Protein AF-A0A2V8TVA9-F1 (afdb_monomer)

Secondary structure (DSSP, 8-state):
-EETTPEEEEE--S-SS-EEEEEEETTEEEEEEEEEE-TT-EEEEE--SPTTEEEEEE-GGGGGGT-EEEEEEE---EEEEEEETTEEEEEEESTTS-EEEEEESSTT--STT-EEEPPTTSTT--EEEE-----TT---EEEEEE--

Foldseek 3Di:
DEEQFDKDKDFAPQDQDKWWWAWDPPLDGPPPDIGIHHRGRMDMDHHHDDAPDKIKTATNVCVVVPRIDIDGYWHDWDWDWDDDPQKIKIFTDIDDLFKKKWKAQDQVCDDDRIDIDAADVGRNHGIDIGNDHADVPTDIDMDIDHPD

Structure (mmCIF, N/CA/C/O backbone):
data_AF-A0A2V8TVA9-F1
#
_entry.id   AF-A0A2V8TVA9-F1
#
loop_
_atom_site.group_PDB
_atom_site.id
_atom_site.type_symbol
_atom_site.label_atom_id
_atom_site.label_alt_id
_atom_site.label_comp_id
_atom_site.label_asym_id
_atom_site.label_entity_id
_atom_site.label_seq_id
_atom_site.pdbx_PDB_ins_code
_atom_site.Cartn_x
_atom_site.Cartn_y
_atom_site.Cartn_z
_atom_site.occupancy
_atom_site.B_iso_or_equiv
_atom_site.auth_seq_id
_atom_site.auth_comp_id
_atom_site.auth_asym_id
_atom_site.auth_atom_id
_atom_site.pdbx_PDB_model_num
ATOM 1 N N . VAL A 1 1 ? 6.885 -0.104 0.741 1.00 90.19 1 VAL A N 1
ATOM 2 C CA . VAL A 1 1 ? 6.691 -1.375 1.475 1.00 90.19 1 VAL A CA 1
ATOM 3 C C . VAL A 1 1 ? 5.277 -1.873 1.222 1.00 90.19 1 VAL A C 1
ATOM 5 O O . VAL A 1 1 ? 4.390 -1.056 0.999 1.00 90.19 1 VAL A O 1
ATOM 8 N N . VAL A 1 2 ? 5.062 -3.186 1.201 1.00 92.12 2 VAL A N 1
ATOM 9 C CA . VAL A 1 2 ? 3.743 -3.808 0.992 1.00 92.12 2 VAL A CA 1
ATOM 10 C C . VAL A 1 2 ? 3.567 -5.028 1.881 1.00 92.12 2 VAL A C 1
ATOM 12 O O . VAL A 1 2 ? 4.552 -5.693 2.188 1.00 92.12 2 VAL A O 1
ATOM 15 N N . GLU A 1 3 ? 2.338 -5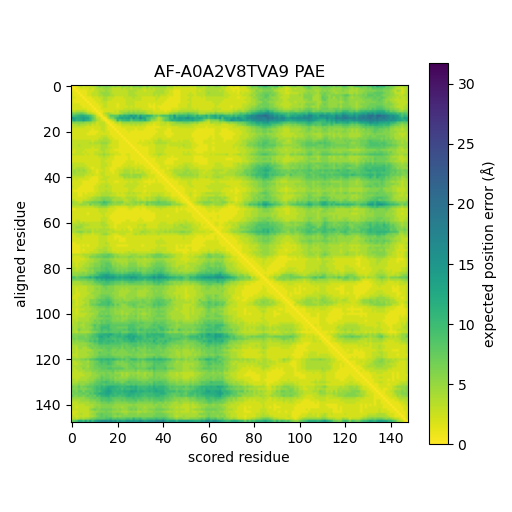.329 2.286 1.00 92.06 3 GLU A N 1
ATOM 16 C CA . GLU A 1 3 ? 2.024 -6.576 2.986 1.00 92.06 3 GLU A CA 1
ATOM 17 C C . GLU A 1 3 ? 1.966 -7.738 1.990 1.00 92.06 3 GLU A C 1
ATOM 19 O O . GLU A 1 3 ? 1.699 -7.567 0.794 1.00 92.06 3 GLU A O 1
ATOM 24 N N . GLN A 1 4 ? 2.228 -8.950 2.470 1.00 91.31 4 GLN A N 1
ATOM 25 C CA . GLN A 1 4 ? 1.979 -10.146 1.679 1.00 91.31 4 GLN A CA 1
ATOM 26 C C . GLN A 1 4 ? 0.482 -10.218 1.329 1.00 91.31 4 GLN A C 1
ATOM 28 O O . GLN A 1 4 ? -0.383 -10.169 2.191 1.00 91.31 4 GLN A O 1
ATOM 33 N N . GLY A 1 5 ? 0.166 -10.341 0.043 1.00 90.06 5 GLY A N 1
ATOM 34 C CA . GLY A 1 5 ? -1.204 -10.297 -0.469 1.00 90.06 5 GLY A CA 1
ATOM 35 C C . GLY A 1 5 ? -1.639 -8.931 -1.010 1.00 90.06 5 GLY A C 1
ATOM 36 O O . GLY A 1 5 ? -2.730 -8.836 -1.576 1.00 90.06 5 GLY A O 1
ATOM 37 N N . ASP A 1 6 ? -0.798 -7.898 -0.921 1.00 91.31 6 ASP A N 1
ATOM 38 C CA . ASP A 1 6 ? -1.099 -6.591 -1.502 1.00 91.31 6 ASP A CA 1
ATOM 39 C C . ASP A 1 6 ? -0.893 -6.550 -3.019 1.00 91.31 6 ASP A C 1
ATOM 41 O O . ASP A 1 6 ? 0.017 -7.162 -3.594 1.00 91.31 6 ASP A O 1
ATOM 45 N N . TRP A 1 7 ? -1.720 -5.737 -3.679 1.00 93.69 7 TRP A N 1
ATOM 46 C CA . TRP A 1 7 ? -1.505 -5.328 -5.062 1.00 93.69 7 TRP A CA 1
ATOM 47 C C . TRP A 1 7 ? -0.712 -4.027 -5.123 1.00 93.69 7 TRP A C 1
ATOM 49 O O . TRP A 1 7 ? -1.128 -3.006 -4.578 1.00 93.69 7 TRP A O 1
ATOM 59 N N . VAL A 1 8 ? 0.365 -4.025 -5.906 1.00 94.56 8 VAL A N 1
ATOM 60 C CA . VAL A 1 8 ? 1.030 -2.790 -6.333 1.00 94.56 8 VAL A CA 1
ATOM 61 C C . VAL A 1 8 ? 0.615 -2.471 -7.752 1.00 94.56 8 VAL A C 1
ATOM 63 O O . VAL A 1 8 ? 0.656 -3.329 -8.636 1.00 94.56 8 VAL A O 1
ATOM 66 N N . LEU A 1 9 ? 0.249 -1.212 -7.969 1.00 95.50 9 LEU A N 1
ATOM 67 C CA . LEU A 1 9 ? -0.065 -0.663 -9.276 1.00 95.50 9 LEU A CA 1
ATOM 68 C C . LEU A 1 9 ? 0.973 0.397 -9.638 1.00 95.50 9 LEU A C 1
ATOM 70 O O . LEU A 1 9 ? 0.949 1.508 -9.108 1.00 95.50 9 LEU A 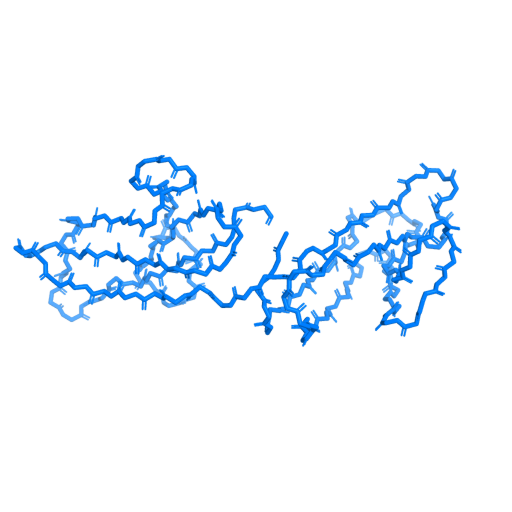O 1
ATOM 74 N N . TRP A 1 10 ? 1.850 0.079 -10.583 1.00 95.50 10 TRP A N 1
ATOM 75 C CA . TRP A 1 10 ? 2.701 1.084 -11.208 1.00 95.50 10 TRP A CA 1
ATOM 76 C C . TRP A 1 10 ? 1.904 1.802 -12.284 1.00 95.50 10 TRP A C 1
ATOM 78 O O . TRP A 1 10 ? 1.234 1.173 -13.105 1.00 95.50 10 TRP A O 1
ATOM 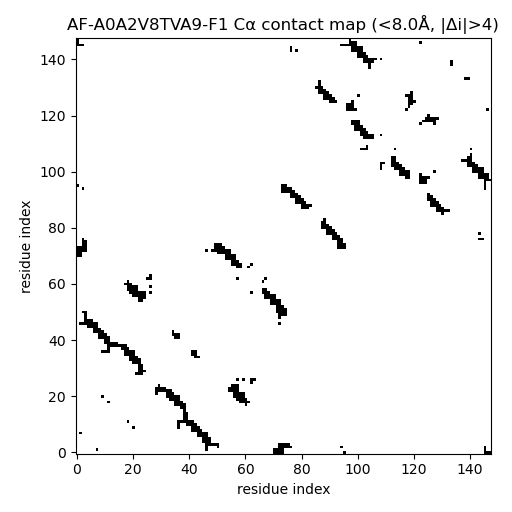88 N N . LYS A 1 11 ? 1.995 3.131 -12.289 1.00 94.50 11 LYS A N 1
ATOM 89 C CA . LYS A 1 11 ? 1.358 3.983 -13.289 1.00 94.50 11 LYS A CA 1
ATOM 90 C C . LYS A 1 11 ? 2.412 4.777 -14.023 1.00 94.50 11 LYS A C 1
ATOM 92 O O . LYS A 1 11 ? 3.276 5.404 -13.414 1.00 94.50 11 LYS A O 1
ATOM 97 N N . HIS A 1 12 ? 2.290 4.791 -15.336 1.00 92.06 12 HIS A N 1
ATOM 98 C CA . HIS A 1 12 ? 3.090 5.657 -16.165 1.00 92.06 12 HIS A CA 1
ATOM 99 C C . HIS A 1 12 ? 2.602 7.103 -16.023 1.00 92.06 12 HIS A C 1
ATOM 101 O O . HIS A 1 12 ? 1.468 7.409 -16.388 1.00 92.06 12 HIS A O 1
ATOM 107 N N . ALA A 1 13 ? 3.453 8.020 -15.560 1.00 87.38 13 ALA A N 1
ATOM 108 C CA . ALA A 1 13 ? 3.094 9.426 -15.316 1.00 87.38 13 ALA A CA 1
ATOM 109 C C . ALA A 1 13 ? 2.863 10.270 -16.598 1.00 87.38 13 ALA A C 1
ATOM 111 O O . ALA A 1 13 ? 2.886 11.495 -16.553 1.00 87.38 13 ALA A O 1
ATOM 112 N N . GLY A 1 14 ? 2.631 9.625 -17.746 1.00 75.62 14 GLY A N 1
ATOM 113 C CA . GLY A 1 14 ? 2.245 10.288 -18.998 1.00 75.62 14 GLY A CA 1
ATOM 114 C C . GLY A 1 14 ? 3.373 10.871 -19.861 1.00 75.62 14 GLY A C 1
ATOM 115 O O . GLY A 1 14 ? 3.080 11.648 -20.764 1.00 75.62 14 GLY A O 1
ATOM 116 N N . THR A 1 15 ? 4.644 10.513 -19.642 1.00 80.69 15 THR A N 1
ATOM 117 C CA . THR A 1 15 ? 5.713 10.844 -20.610 1.00 80.69 15 THR A CA 1
ATOM 118 C C . THR A 1 15 ? 5.531 10.056 -21.922 1.00 80.69 15 THR A C 1
ATOM 120 O O . THR A 1 15 ? 4.715 9.140 -22.005 1.00 80.69 15 THR A O 1
ATOM 123 N N . THR A 1 16 ? 6.259 10.414 -22.981 1.00 84.12 16 THR A N 1
ATOM 124 C CA . THR A 1 16 ? 6.142 9.756 -24.299 1.00 84.12 16 THR A CA 1
ATOM 125 C C . THR A 1 16 ? 6.978 8.483 -24.436 1.00 84.12 16 THR A C 1
ATOM 127 O O . THR A 1 16 ? 6.816 7.753 -25.413 1.00 84.12 16 THR A O 1
ATOM 130 N N . ARG A 1 17 ? 7.890 8.215 -23.497 1.00 88.69 17 ARG A N 1
ATOM 131 C CA . ARG A 1 17 ? 8.825 7.088 -23.560 1.00 88.69 17 ARG A CA 1
ATOM 132 C C . ARG A 1 17 ? 8.258 5.889 -22.809 1.00 88.69 17 ARG A C 1
ATOM 134 O O . ARG A 1 17 ? 7.656 6.066 -21.768 1.00 88.69 17 ARG A O 1
ATOM 141 N N . LEU A 1 18 ? 8.485 4.684 -23.321 1.00 91.69 18 LEU A N 1
ATOM 142 C CA . LEU A 1 18 ? 8.193 3.440 -22.609 1.00 91.69 18 LEU A CA 1
ATOM 143 C C . LEU A 1 18 ? 9.076 3.311 -21.358 1.00 91.69 18 LEU A C 1
ATOM 145 O O . LEU A 1 18 ? 10.288 3.509 -21.445 1.00 91.69 18 LEU A O 1
ATOM 149 N N . HIS A 1 19 ? 8.487 2.865 -20.252 1.00 95.50 19 HIS A N 1
ATOM 150 C CA . HIS A 1 19 ? 9.215 2.369 -19.084 1.00 95.50 19 HIS A CA 1
ATOM 151 C C . HIS A 1 19 ? 8.805 0.927 -18.766 1.00 95.50 19 HIS A C 1
ATOM 153 O O . HIS A 1 19 ? 7.801 0.420 -19.275 1.00 95.50 19 HIS A O 1
ATOM 159 N N . THR A 1 20 ? 9.566 0.261 -17.901 1.00 96.81 20 THR A N 1
ATOM 160 C CA . THR A 1 20 ? 9.159 -1.023 -17.322 1.00 96.81 20 THR A CA 1
ATOM 161 C C . THR A 1 20 ? 9.281 -1.004 -15.804 1.00 96.81 20 THR A C 1
ATOM 163 O O . THR A 1 20 ? 9.936 -0.145 -15.215 1.00 96.81 20 THR A O 1
ATOM 166 N N . THR A 1 21 ? 8.628 -1.969 -15.169 1.00 97.38 21 THR A N 1
ATOM 167 C CA . THR A 1 21 ? 8.988 -2.457 -13.840 1.00 97.38 21 THR A CA 1
ATOM 168 C C . THR A 1 21 ? 9.453 -3.897 -14.017 1.00 97.38 21 THR A C 1
ATOM 170 O O . THR A 1 21 ? 8.647 -4.798 -14.251 1.00 97.38 21 THR A O 1
ATOM 173 N N . THR A 1 22 ? 10.766 -4.099 -14.022 1.00 98.44 22 THR A N 1
ATOM 174 C CA . THR A 1 22 ? 11.406 -5.403 -14.213 1.00 98.44 22 THR A CA 1
ATOM 175 C C . THR A 1 22 ? 12.159 -5.761 -12.945 1.00 98.44 22 THR A C 1
ATOM 177 O O . THR A 1 22 ? 13.005 -4.991 -12.495 1.00 98.44 22 THR A O 1
ATOM 180 N N . SER A 1 23 ? 11.857 -6.916 -12.363 1.00 98.25 23 SER A N 1
ATOM 181 C CA . SER A 1 23 ? 12.536 -7.380 -11.158 1.00 98.25 23 SER A CA 1
ATOM 182 C C . SER A 1 23 ? 13.975 -7.773 -11.428 1.00 98.25 23 SER A C 1
ATOM 184 O O . SER A 1 23 ? 14.289 -8.383 -12.452 1.00 98.25 23 SER A O 1
ATOM 186 N N . GLY A 1 24 ? 14.850 -7.441 -10.490 1.00 97.88 24 GLY A N 1
ATOM 187 C CA . GLY A 1 24 ? 16.266 -7.739 -10.564 1.00 97.88 24 GLY A CA 1
ATOM 188 C C . GLY A 1 24 ? 17.129 -6.548 -10.176 1.00 97.88 24 GLY A C 1
ATOM 189 O O . GLY A 1 24 ? 16.654 -5.493 -9.759 1.00 97.88 24 GLY A O 1
ATOM 190 N N . VAL A 1 25 ? 18.437 -6.731 -10.305 1.00 97.25 25 VAL A N 1
ATOM 191 C CA . VAL A 1 25 ? 19.450 -5.797 -9.808 1.00 97.25 25 VAL A CA 1
ATOM 192 C C . VAL A 1 25 ? 20.513 -5.571 -10.874 1.00 97.25 25 VAL A C 1
ATOM 194 O O . VAL A 1 25 ? 20.777 -6.453 -11.690 1.00 97.25 25 VAL A O 1
ATOM 197 N N . ASN A 1 26 ? 21.130 -4.386 -10.882 1.00 95.88 26 ASN A N 1
ATOM 198 C CA . ASN A 1 26 ? 22.207 -4.034 -11.816 1.00 95.88 26 ASN A CA 1
ATOM 199 C C . ASN A 1 26 ? 21.842 -4.296 -13.289 1.00 95.88 26 ASN A C 1
ATOM 201 O O . ASN A 1 26 ? 22.649 -4.818 -14.055 1.00 95.88 26 ASN A O 1
ATOM 205 N N . CYS A 1 27 ? 20.608 -3.960 -13.676 1.00 96.69 27 CYS A N 1
ATOM 206 C CA . CYS A 1 27 ? 20.080 -4.146 -15.033 1.00 96.69 27 CYS A CA 1
ATOM 207 C C . CYS A 1 27 ? 20.016 -5.607 -15.504 1.00 96.69 27 CYS A C 1
ATOM 209 O O . CYS A 1 27 ? 19.887 -5.865 -16.700 1.00 96.69 27 CYS A O 1
ATOM 211 N N . SER A 1 28 ? 20.089 -6.561 -14.575 1.00 97.94 28 SER A N 1
ATOM 212 C CA . SER A 1 28 ? 19.902 -7.982 -14.837 1.00 97.94 28 SER A CA 1
ATOM 213 C C . SER A 1 28 ? 18.579 -8.429 -14.241 1.00 97.94 28 SER A C 1
ATOM 215 O O . SER A 1 28 ? 18.397 -8.371 -13.024 1.00 97.94 28 SER A O 1
ATOM 217 N N . ALA A 1 29 ? 17.669 -8.895 -15.096 1.00 98.12 29 ALA A N 1
ATOM 218 C CA . ALA A 1 29 ? 16.391 -9.428 -14.652 1.00 98.12 29 ALA A CA 1
ATOM 219 C C . ALA A 1 29 ? 16.582 -10.733 -13.859 1.00 98.12 29 ALA A C 1
ATOM 221 O O . ALA A 1 29 ? 17.405 -11.570 -14.235 1.00 98.12 29 ALA A O 1
ATOM 222 N N . ASP A 1 30 ? 15.811 -10.917 -12.787 1.00 97.19 30 ASP A N 1
ATOM 223 C CA . ASP A 1 30 ? 15.810 -12.148 -11.975 1.00 97.19 30 ASP A CA 1
ATOM 224 C C . ASP A 1 30 ? 14.610 -13.074 -12.268 1.00 97.19 30 ASP A C 1
ATOM 226 O O . ASP A 1 30 ? 14.557 -14.205 -11.785 1.00 97.19 30 ASP A O 1
ATOM 230 N N . GLY A 1 31 ? 13.663 -12.607 -13.089 1.00 96.75 31 GLY A N 1
ATOM 231 C CA . GLY A 1 31 ? 12.517 -13.376 -13.573 1.00 96.75 31 GLY A CA 1
ATOM 232 C C . GLY A 1 31 ? 11.275 -13.376 -12.675 1.00 96.75 31 GLY A C 1
ATOM 233 O O . GLY A 1 31 ? 10.304 -14.040 -13.031 1.00 96.75 31 GLY A O 1
ATOM 234 N N . LEU A 1 32 ? 11.251 -12.644 -11.553 1.00 96.50 32 LEU A N 1
ATOM 235 C CA . LEU A 1 32 ? 10.067 -12.580 -10.679 1.00 96.50 32 LEU A CA 1
ATOM 236 C C . LEU A 1 32 ? 8.886 -11.823 -11.301 1.00 96.50 32 LEU A C 1
ATOM 238 O O . LEU A 1 32 ? 7.730 -12.216 -11.110 1.00 96.50 32 LEU A O 1
ATOM 242 N N . TRP A 1 33 ? 9.153 -10.732 -12.022 1.00 97.81 33 TRP A N 1
ATOM 243 C CA . TRP A 1 33 ? 8.173 -10.056 -12.864 1.00 97.81 33 TRP A CA 1
ATOM 244 C C . TRP A 1 33 ? 8.813 -9.169 -13.930 1.00 97.81 33 TRP A C 1
ATOM 246 O O . TRP A 1 33 ? 9.952 -8.714 -13.829 1.00 97.81 33 TRP A O 1
ATOM 256 N N . ARG A 1 34 ? 8.004 -8.868 -14.945 1.00 97.75 34 ARG A N 1
ATOM 257 C CA . ARG A 1 34 ? 8.257 -7.815 -15.919 1.00 97.75 34 ARG A CA 1
ATOM 258 C C . ARG A 1 34 ? 6.929 -7.196 -16.329 1.00 97.75 34 ARG A C 1
ATOM 260 O O . ARG A 1 34 ? 6.079 -7.880 -16.893 1.00 97.75 34 ARG A O 1
ATOM 267 N N . GLY A 1 35 ? 6.759 -5.914 -16.039 1.00 97.06 35 GLY A N 1
ATOM 268 C CA . GLY A 1 35 ? 5.590 -5.131 -16.420 1.00 97.06 35 GLY A CA 1
ATOM 269 C C . GLY A 1 35 ? 5.971 -4.025 -17.389 1.00 97.06 35 GLY A C 1
ATOM 270 O O . GLY A 1 35 ? 6.787 -3.169 -17.050 1.00 97.06 35 GLY A O 1
ATOM 271 N N . GLU A 1 36 ? 5.377 -4.019 -18.580 1.00 95.75 36 GLU A N 1
ATOM 272 C CA . GLU A 1 36 ? 5.524 -2.901 -19.513 1.00 95.75 36 GLU A CA 1
ATOM 273 C C . GLU A 1 36 ? 4.577 -1.761 -19.146 1.00 95.75 36 GLU A C 1
ATOM 275 O O . GLU A 1 36 ? 3.389 -1.966 -18.896 1.00 95.75 36 GLU A O 1
ATOM 280 N N . LEU A 1 37 ? 5.107 -0.542 -19.144 1.00 95.00 37 LEU A N 1
ATOM 281 C CA . LEU A 1 37 ? 4.373 0.679 -18.848 1.00 95.00 37 LEU A CA 1
ATOM 282 C C . LEU A 1 37 ? 4.431 1.584 -20.076 1.00 95.00 37 LEU A C 1
ATOM 284 O O . LEU A 1 37 ? 5.298 2.449 -20.192 1.00 95.00 37 LEU A O 1
ATOM 288 N N . GLN A 1 38 ? 3.508 1.361 -21.013 1.00 93.06 38 GLN A N 1
ATOM 289 C CA . GLN A 1 38 ? 3.294 2.270 -22.142 1.00 93.06 38 GLN A CA 1
ATOM 290 C C . GLN A 1 38 ? 2.903 3.673 -21.636 1.00 93.06 38 GLN A C 1
ATOM 292 O O . GLN A 1 38 ? 2.376 3.783 -20.524 1.00 93.06 38 GLN A O 1
ATOM 297 N N . PRO A 1 39 ? 3.084 4.742 -22.434 1.00 92.62 39 PRO A N 1
ATOM 298 C CA . PRO A 1 39 ? 2.586 6.076 -22.107 1.00 92.62 39 PRO A CA 1
ATOM 299 C C . PRO A 1 39 ? 1.126 6.081 -21.628 1.00 92.62 39 PRO A C 1
ATOM 301 O O . PRO A 1 39 ? 0.213 5.724 -22.367 1.00 92.62 39 PRO A O 1
ATOM 304 N N . GLY A 1 40 ? 0.911 6.465 -20.364 1.00 89.94 40 GLY A N 1
ATOM 305 C CA . GLY A 1 40 ? -0.411 6.491 -19.713 1.00 89.94 40 GLY A CA 1
ATOM 306 C C . GLY A 1 40 ? -0.946 5.122 -19.265 1.00 89.94 40 GLY A C 1
ATOM 307 O O . GLY A 1 40 ? -2.037 5.040 -18.707 1.00 89.94 40 GLY A O 1
ATOM 308 N N . GLY A 1 41 ? -0.184 4.053 -19.490 1.00 92.38 41 GLY A N 1
ATOM 309 C CA . GLY A 1 41 ? -0.499 2.696 -19.074 1.00 92.38 41 GLY A CA 1
ATOM 310 C C . GLY A 1 41 ? -0.233 2.432 -17.593 1.00 92.38 41 GLY A C 1
ATOM 311 O O . GLY A 1 41 ? 0.326 3.251 -16.856 1.00 92.38 41 GLY A O 1
ATOM 312 N N . GLN A 1 42 ? -0.635 1.241 -17.165 1.00 95.62 42 GLN A N 1
ATOM 313 C CA . GLN A 1 42 ? -0.459 0.765 -15.801 1.00 95.62 42 GLN A CA 1
ATOM 314 C C . GLN A 1 42 ? -0.170 -0.734 -15.786 1.00 95.62 42 GLN A C 1
ATOM 316 O O . GLN A 1 42 ? -0.650 -1.472 -16.647 1.00 95.62 42 GLN A O 1
ATOM 321 N N . PHE A 1 43 ? 0.576 -1.174 -14.781 1.00 96.62 43 PHE A N 1
ATOM 322 C CA . PHE A 1 43 ? 0.862 -2.578 -14.525 1.00 96.62 43 PHE A CA 1
ATOM 323 C C . PHE A 1 43 ? 0.570 -2.879 -13.060 1.00 96.62 43 PHE A C 1
ATOM 325 O O . PHE A 1 43 ? 1.069 -2.185 -12.175 1.00 96.62 43 PHE A O 1
ATOM 332 N N . GLY A 1 44 ? -0.261 -3.890 -12.821 1.00 96.81 44 GLY A N 1
ATOM 333 C CA . GLY A 1 44 ? -0.603 -4.364 -11.487 1.00 96.81 44 GLY A CA 1
ATOM 334 C C . GLY A 1 44 ? 0.026 -5.724 -11.223 1.00 96.81 44 GLY A C 1
ATOM 335 O O . GLY A 1 44 ? -0.018 -6.593 -12.094 1.00 96.81 44 GLY A O 1
ATOM 336 N N . ARG A 1 45 ? 0.552 -5.931 -10.016 1.00 96.12 45 ARG A N 1
ATOM 337 C CA . ARG A 1 45 ? 1.002 -7.246 -9.547 1.00 96.12 45 ARG A CA 1
ATOM 338 C C . ARG A 1 45 ? 0.619 -7.463 -8.088 1.00 96.12 45 ARG A C 1
ATOM 340 O O . ARG A 1 45 ? 0.790 -6.562 -7.273 1.00 96.12 45 ARG A O 1
ATOM 347 N N . LEU A 1 46 ? 0.166 -8.677 -7.789 1.00 95.81 46 LEU A N 1
ATOM 348 C CA . LEU A 1 46 ? 0.014 -9.197 -6.434 1.00 95.81 46 LEU A CA 1
ATOM 349 C C . LEU A 1 46 ? 1.375 -9.660 -5.894 1.00 95.81 46 LEU A C 1
ATOM 351 O O . LEU A 1 46 ? 2.053 -10.451 -6.553 1.00 95.81 46 LEU A O 1
ATOM 355 N N . PHE A 1 47 ? 1.750 -9.211 -4.701 1.00 94.69 47 PHE A N 1
ATOM 356 C CA . PHE A 1 47 ? 2.943 -9.685 -4.001 1.00 94.69 47 PHE A CA 1
ATOM 357 C C . PHE A 1 47 ? 2.583 -10.824 -3.057 1.00 94.69 47 PHE A C 1
ATOM 359 O O . PHE A 1 47 ? 1.785 -10.653 -2.147 1.00 94.69 47 PHE A O 1
ATOM 366 N N . VAL A 1 48 ? 3.162 -12.001 -3.282 1.00 93.50 48 VAL A N 1
ATOM 367 C CA . VAL A 1 48 ? 2.936 -13.207 -2.456 1.00 93.50 48 VAL A CA 1
ATOM 368 C C . VAL A 1 48 ? 4.236 -13.766 -1.891 1.00 93.50 48 VAL A C 1
ATOM 370 O O . VAL A 1 48 ? 4.244 -14.804 -1.232 1.00 93.50 48 VAL A O 1
ATOM 373 N N . GLU A 1 49 ? 5.353 -13.100 -2.169 1.00 93.38 49 GLU A N 1
ATOM 374 C CA . GLU A 1 49 ? 6.661 -13.462 -1.657 1.00 93.38 49 GLU A CA 1
ATOM 375 C C . GLU A 1 49 ? 6.682 -13.434 -0.119 1.00 93.38 49 GLU A C 1
ATOM 377 O O . GLU A 1 49 ? 5.954 -12.652 0.492 1.00 93.38 49 GLU A O 1
ATOM 382 N N . PRO A 1 50 ? 7.503 -14.281 0.529 1.00 91.75 50 PRO A N 1
ATOM 383 C CA . PRO A 1 50 ? 7.634 -14.263 1.980 1.00 91.75 50 PRO A CA 1
ATOM 384 C C . PRO A 1 50 ? 8.103 -12.899 2.507 1.00 91.75 50 PRO A C 1
ATOM 386 O O . PRO A 1 50 ? 8.902 -12.230 1.839 1.00 91.75 50 PRO A O 1
ATOM 389 N N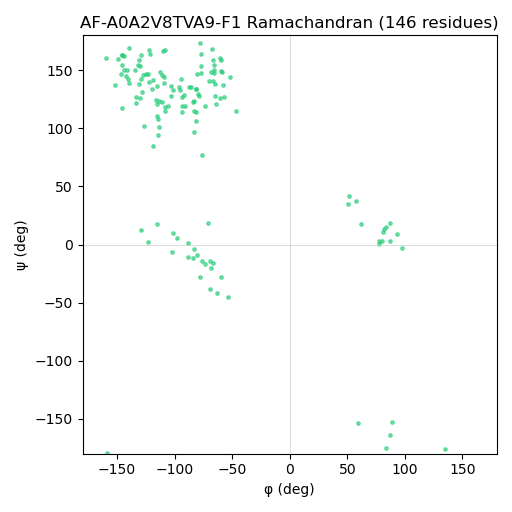 . PRO A 1 51 ? 7.680 -12.520 3.724 1.00 91.69 51 PRO A N 1
ATOM 390 C CA . PRO A 1 51 ? 8.080 -11.262 4.330 1.00 91.69 51 PRO A CA 1
ATOM 391 C C . PRO A 1 51 ? 9.575 -11.223 4.667 1.00 91.69 51 PRO A C 1
ATOM 393 O O . PRO A 1 51 ? 10.225 -12.257 4.833 1.00 91.69 51 PRO A O 1
ATOM 396 N N . GLY A 1 52 ? 10.115 -10.012 4.809 1.00 85.75 52 GLY A N 1
ATOM 397 C CA . GLY A 1 52 ? 11.532 -9.781 5.113 1.00 85.75 52 GLY A CA 1
ATOM 398 C C . GLY A 1 52 ? 12.441 -9.858 3.886 1.00 85.75 52 GLY A C 1
ATOM 399 O O . GLY A 1 52 ? 13.662 -9.941 4.026 1.00 85.75 52 GLY A O 1
ATOM 400 N N . ARG A 1 53 ? 11.855 -9.838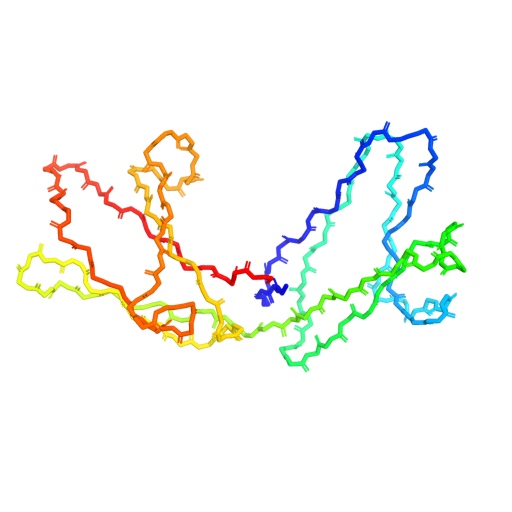 2.684 1.00 83.38 53 ARG A N 1
ATOM 401 C CA . ARG A 1 53 ? 12.583 -9.816 1.420 1.00 83.38 53 ARG A CA 1
ATOM 402 C C . ARG A 1 53 ? 12.411 -8.467 0.728 1.00 83.38 53 ARG A C 1
ATOM 404 O O . ARG A 1 53 ? 11.296 -8.082 0.383 1.00 83.38 53 ARG A O 1
ATOM 411 N N . ALA A 1 54 ? 13.543 -7.828 0.468 1.00 92.94 54 ALA A N 1
ATOM 412 C CA . ALA A 1 54 ? 13.664 -6.712 -0.453 1.00 92.94 54 ALA A CA 1
ATOM 413 C C . ALA A 1 54 ? 13.709 -7.233 -1.898 1.00 92.94 54 ALA A C 1
ATOM 415 O O . ALA A 1 54 ? 14.486 -8.140 -2.226 1.00 92.94 54 ALA A O 1
ATOM 416 N N . LEU A 1 55 ? 12.849 -6.692 -2.757 1.00 96.75 55 LEU A N 1
ATOM 417 C CA . LEU A 1 55 ? 12.733 -7.056 -4.166 1.00 96.75 55 LEU A CA 1
ATOM 418 C C . LEU A 1 55 ? 13.152 -5.862 -5.034 1.00 96.75 55 LEU A C 1
ATOM 420 O O . LEU A 1 55 ? 12.322 -4.986 -5.305 1.00 96.75 55 LEU A O 1
ATOM 424 N N . PRO A 1 56 ? 14.423 -5.797 -5.467 1.00 97.69 56 PRO A N 1
ATOM 425 C CA . PRO A 1 56 ? 14.887 -4.724 -6.328 1.00 97.69 56 PRO A CA 1
ATOM 426 C C . PRO A 1 56 ? 14.239 -4.835 -7.708 1.00 97.69 56 PRO A C 1
ATOM 428 O O . PRO A 1 56 ? 13.944 -5.926 -8.207 1.00 97.69 56 PRO A O 1
ATOM 431 N N . TYR A 1 57 ? 14.025 -3.687 -8.333 1.00 97.94 57 TYR A N 1
ATOM 432 C CA . TYR A 1 57 ? 13.532 -3.594 -9.694 1.00 97.94 57 TYR A CA 1
ATOM 433 C C . TYR A 1 57 ? 14.127 -2.401 -10.420 1.00 97.94 57 TYR A C 1
ATOM 435 O O . TYR A 1 57 ? 14.662 -1.464 -9.825 1.00 97.94 57 TYR A O 1
ATOM 443 N N . PHE A 1 58 ? 14.020 -2.433 -11.737 1.00 98.06 58 PHE A N 1
ATOM 444 C CA . PHE A 1 58 ? 14.497 -1.381 -12.612 1.00 98.06 58 PHE A CA 1
ATOM 445 C C . PHE A 1 58 ? 13.589 -1.223 -13.828 1.00 98.06 58 PHE A C 1
ATOM 447 O O . PHE A 1 58 ? 12.800 -2.106 -14.167 1.00 98.06 58 PHE A O 1
ATOM 454 N N . SER A 1 59 ? 13.723 -0.084 -14.497 1.00 97.12 59 SER A N 1
ATOM 455 C CA . SER A 1 59 ? 13.174 0.133 -15.833 1.00 97.12 59 SER A CA 1
ATOM 456 C C . SER A 1 59 ? 14.226 -0.253 -16.870 1.00 97.12 59 SER A C 1
ATOM 458 O O . SER A 1 59 ? 15.309 0.326 -16.886 1.00 97.12 59 SER A O 1
ATOM 460 N N . GLU A 1 60 ? 13.950 -1.230 -17.735 1.00 96.62 60 GLU A N 1
ATOM 461 C CA . GLU A 1 60 ? 14.910 -1.724 -18.740 1.00 96.62 60 GLU A CA 1
ATOM 462 C C . GLU A 1 60 ? 15.484 -0.609 -19.628 1.00 96.62 60 GLU A C 1
ATOM 464 O O . GLU A 1 60 ? 16.706 -0.565 -19.790 1.00 96.62 60 GLU A O 1
ATOM 469 N N . PRO A 1 61 ? 14.677 0.339 -20.155 1.00 94.81 61 PRO A N 1
ATOM 470 C CA . PRO A 1 61 ? 15.204 1.420 -20.985 1.00 94.81 61 PRO A CA 1
ATOM 471 C C . PRO A 1 61 ? 16.080 2.426 -20.224 1.00 94.81 61 PRO A C 1
ATOM 473 O O . PRO A 1 61 ? 16.836 3.163 -20.857 1.00 94.81 61 PRO A O 1
ATOM 476 N N . ASP A 1 62 ? 15.963 2.489 -18.894 1.00 94.44 62 ASP A N 1
ATOM 477 C CA . ASP A 1 62 ? 16.494 3.577 -18.059 1.00 94.44 62 ASP A CA 1
ATOM 478 C C . ASP A 1 62 ? 17.331 3.090 -16.871 1.00 94.44 62 ASP A C 1
ATOM 480 O O . ASP A 1 62 ? 17.689 3.856 -15.975 1.00 94.44 62 ASP A O 1
ATOM 484 N N . CYS A 1 63 ? 17.696 1.812 -16.863 1.00 96.19 63 CYS A N 1
ATOM 485 C CA . CYS A 1 63 ? 18.430 1.235 -15.749 1.00 96.19 63 CYS A CA 1
ATOM 486 C C . CYS A 1 63 ? 19.812 1.880 -15.574 1.00 96.19 63 CYS A C 1
ATOM 488 O O . CYS A 1 63 ? 20.205 2.225 -14.462 1.00 96.19 63 CYS A O 1
ATOM 490 N N . LEU A 1 64 ? 20.520 2.132 -16.681 1.00 94.75 64 LEU A N 1
ATOM 491 C CA . LEU A 1 64 ? 21.852 2.752 -16.660 1.00 94.75 64 LEU A CA 1
ATOM 492 C C . LEU A 1 64 ? 21.840 4.226 -16.230 1.00 94.75 64 LEU A C 1
ATOM 494 O O . LEU A 1 64 ? 22.895 4.768 -15.913 1.00 94.75 64 LEU A O 1
ATOM 498 N N . ILE A 1 65 ? 20.669 4.869 -16.208 1.00 93.56 65 ILE A N 1
ATOM 499 C CA . ILE A 1 65 ? 20.498 6.230 -15.683 1.00 93.56 65 ILE A CA 1
ATOM 500 C C . ILE A 1 65 ? 19.901 6.236 -14.268 1.00 93.56 65 IL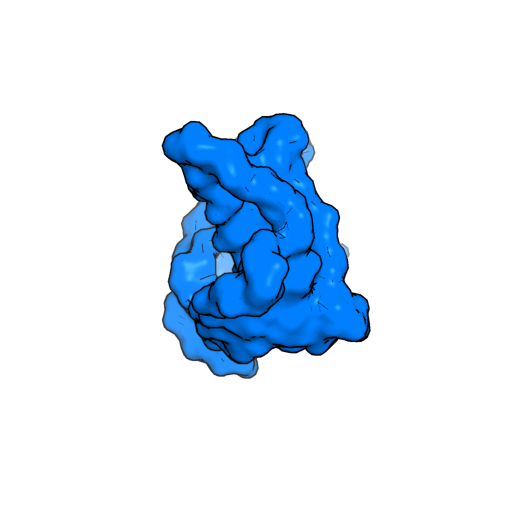E A C 1
ATOM 502 O O . ILE A 1 65 ? 19.549 7.295 -13.755 1.00 93.56 65 ILE A O 1
ATOM 506 N N . GLY A 1 66 ? 19.809 5.065 -13.628 1.00 95.06 66 GLY A N 1
ATOM 507 C CA . GLY A 1 66 ? 19.428 4.925 -12.226 1.00 95.06 66 GLY A CA 1
ATOM 508 C C . GLY A 1 66 ? 17.927 4.833 -11.968 1.00 95.06 66 GLY A C 1
ATOM 509 O O . GLY A 1 66 ? 17.509 5.048 -10.835 1.00 95.06 66 GLY A O 1
ATOM 510 N N . MET A 1 67 ? 17.101 4.516 -12.974 1.00 95.38 67 MET A N 1
ATOM 511 C CA . MET A 1 67 ? 15.671 4.273 -12.750 1.00 95.38 67 MET A CA 1
ATOM 512 C C . MET A 1 67 ? 15.456 2.892 -12.120 1.00 95.38 67 MET A C 1
ATOM 514 O O . MET A 1 67 ? 15.078 1.924 -12.786 1.00 95.38 67 MET A O 1
ATOM 518 N N . THR A 1 68 ? 15.737 2.819 -10.824 1.00 97.12 68 THR A N 1
ATOM 519 C CA . THR A 1 68 ? 15.613 1.634 -9.980 1.00 97.12 68 THR A CA 1
ATOM 520 C C . THR A 1 68 ? 14.663 1.899 -8.817 1.00 97.12 68 THR A C 1
ATOM 522 O O . THR A 1 68 ? 14.335 3.040 -8.492 1.00 97.12 68 THR A O 1
ATOM 525 N N . GLY A 1 69 ? 14.207 0.828 -8.186 1.00 95.69 69 GLY A N 1
ATOM 526 C CA . GLY A 1 69 ? 13.447 0.881 -6.951 1.00 95.69 69 GLY A CA 1
ATOM 527 C C . GLY A 1 69 ? 13.518 -0.448 -6.222 1.00 95.69 69 GLY A C 1
ATOM 528 O O . GLY A 1 69 ? 14.162 -1.393 -6.675 1.00 95.69 69 GLY A O 1
ATOM 529 N N . GLU A 1 70 ? 12.843 -0.512 -5.086 1.00 95.88 70 GLU A N 1
ATOM 530 C CA . GLU A 1 70 ? 12.788 -1.699 -4.247 1.00 95.88 70 GLU A CA 1
ATOM 531 C C . GLU A 1 70 ? 11.375 -1.859 -3.690 1.00 95.88 70 GLU A C 1
ATOM 533 O O . GLU A 1 70 ? 10.693 -0.872 -3.396 1.00 95.88 70 GLU A O 1
ATOM 538 N N . VAL A 1 71 ? 10.913 -3.104 -3.605 1.00 95.44 71 VAL A N 1
ATOM 539 C CA . VAL A 1 71 ? 9.683 -3.468 -2.905 1.00 95.44 71 VAL A CA 1
ATOM 540 C C . VAL A 1 71 ? 10.054 -4.348 -1.724 1.00 95.44 71 VAL A C 1
ATOM 542 O O . VAL A 1 71 ? 10.447 -5.496 -1.905 1.00 95.44 71 VAL A O 1
ATOM 545 N N . ASP A 1 72 ? 9.894 -3.819 -0.519 1.00 94.56 72 ASP A N 1
ATOM 546 C CA . ASP A 1 72 ? 9.958 -4.617 0.701 1.00 94.56 72 ASP A CA 1
ATOM 547 C C . ASP A 1 72 ? 8.604 -5.259 0.974 1.00 94.56 72 ASP A C 1
ATOM 549 O O . ASP A 1 72 ? 7.600 -4.549 1.110 1.00 94.56 72 ASP A O 1
ATOM 553 N N . VAL A 1 73 ? 8.586 -6.588 1.072 1.00 94.12 73 VAL A N 1
ATOM 554 C CA . VAL A 1 73 ? 7.395 -7.341 1.479 1.00 94.12 73 VAL A CA 1
ATOM 555 C C . VAL A 1 73 ? 7.435 -7.582 2.986 1.00 94.12 73 VAL A C 1
ATOM 557 O O . VAL A 1 73 ? 8.421 -8.100 3.521 1.00 94.12 73 VAL A O 1
ATOM 560 N N . THR A 1 74 ? 6.369 -7.206 3.685 1.00 93.56 74 THR A N 1
ATOM 561 C CA . THR A 1 74 ? 6.178 -7.405 5.126 1.00 93.56 74 THR A CA 1
ATOM 562 C C . THR A 1 74 ? 5.100 -8.443 5.396 1.00 93.56 74 THR A C 1
ATOM 564 O O . THR A 1 74 ? 4.390 -8.884 4.494 1.00 93.56 74 THR A O 1
ATOM 567 N N . GLY A 1 75 ? 5.034 -8.905 6.646 1.00 91.25 75 GLY A N 1
ATOM 568 C CA . GLY A 1 75 ? 3.924 -9.745 7.082 1.00 91.25 75 GLY A CA 1
ATOM 569 C C . GLY A 1 75 ? 2.683 -8.898 7.340 1.00 91.25 75 GLY A C 1
ATOM 570 O O . GLY A 1 75 ? 2.794 -7.684 7.522 1.00 91.25 75 GLY A O 1
ATOM 571 N N . ASP A 1 76 ? 1.536 -9.560 7.415 1.00 91.00 76 ASP A N 1
ATOM 572 C CA . ASP A 1 76 ? 0.235 -8.934 7.647 1.00 91.00 76 ASP A CA 1
ATOM 573 C C . ASP A 1 76 ? 0.234 -8.010 8.871 1.00 91.00 76 ASP A C 1
ATOM 575 O O . ASP A 1 76 ? 0.848 -8.301 9.908 1.00 91.00 76 ASP A O 1
ATOM 579 N N . ILE A 1 77 ? -0.516 -6.915 8.778 1.00 93.69 77 ILE A N 1
ATOM 580 C CA . ILE A 1 77 ? -0.877 -6.096 9.928 1.00 93.69 77 ILE A CA 1
ATOM 581 C C . ILE A 1 77 ? -2.069 -6.744 10.634 1.00 93.69 77 ILE A C 1
ATOM 583 O O . ILE A 1 77 ? -3.219 -6.680 10.197 1.00 93.69 77 ILE A O 1
ATOM 587 N N . LEU A 1 78 ? -1.801 -7.343 11.792 1.00 94.69 78 LEU A N 1
ATOM 588 C CA . LEU A 1 78 ? -2.829 -7.969 12.617 1.00 94.69 78 LEU A CA 1
ATOM 589 C C . LEU A 1 78 ? -3.516 -6.911 13.480 1.00 94.69 78 LEU A C 1
ATOM 591 O O . LEU A 1 78 ? -3.012 -6.546 14.544 1.00 94.69 78 LEU A O 1
ATOM 595 N N . LEU A 1 79 ? -4.659 -6.417 13.006 1.00 95.81 79 LEU A N 1
ATOM 596 C CA . LEU A 1 79 ? -5.471 -5.408 13.682 1.00 95.81 79 LEU A CA 1
ATOM 597 C C . LEU A 1 79 ? -6.446 -6.028 14.689 1.00 95.81 79 LEU A C 1
ATOM 599 O O . LEU A 1 79 ? -7.177 -6.970 14.392 1.00 95.81 79 LEU A O 1
ATOM 603 N N . THR A 1 80 ? -6.525 -5.411 15.862 1.00 96.75 80 THR A N 1
ATOM 604 C CA . THR A 1 80 ? -7.556 -5.664 16.868 1.00 96.75 80 THR A CA 1
ATOM 605 C C . THR A 1 80 ? -8.261 -4.365 17.234 1.00 96.75 80 THR A C 1
ATOM 607 O O . THR A 1 80 ? -7.652 -3.292 17.234 1.00 96.75 80 THR A O 1
ATOM 610 N N . VAL A 1 81 ? -9.552 -4.470 17.544 1.00 95.44 81 VAL A N 1
ATOM 611 C CA . VAL A 1 81 ? -10.386 -3.341 17.961 1.00 95.44 81 VAL A CA 1
ATOM 612 C C . VAL A 1 81 ? -11.095 -3.709 19.256 1.00 95.44 81 VAL A C 1
ATOM 614 O O . VAL A 1 81 ? -11.688 -4.783 19.358 1.00 95.44 81 VAL A O 1
ATOM 617 N N . ALA A 1 82 ? -11.036 -2.813 20.234 1.00 95.94 82 ALA A N 1
ATOM 618 C CA . ALA A 1 82 ? -11.759 -2.913 21.492 1.00 95.94 82 ALA A CA 1
ATOM 619 C C . ALA A 1 82 ? -12.550 -1.627 21.750 1.00 95.94 82 ALA A C 1
ATOM 621 O O . ALA A 1 82 ? -12.091 -0.537 21.418 1.00 95.94 82 ALA A O 1
ATOM 622 N N . ASP A 1 83 ? -13.720 -1.749 22.373 1.00 93.06 83 ASP A N 1
ATOM 623 C CA . ASP A 1 83 ? -14.412 -0.601 22.960 1.00 93.06 83 ASP A CA 1
ATOM 624 C C . ASP A 1 83 ? -13.833 -0.341 24.354 1.00 93.06 83 ASP A C 1
ATOM 626 O O . ASP A 1 83 ? -13.805 -1.235 25.206 1.00 93.06 83 ASP A O 1
ATOM 630 N N . VAL A 1 84 ? -13.344 0.877 24.576 1.00 93.12 84 VAL A N 1
ATOM 631 C CA . VAL A 1 84 ? -12.852 1.334 25.872 1.00 93.12 84 VAL A CA 1
ATOM 632 C C . VAL A 1 84 ? -13.568 2.624 26.232 1.00 93.12 84 VAL A C 1
ATOM 634 O O . VAL A 1 84 ? -13.227 3.703 25.748 1.00 93.12 84 VAL A O 1
ATOM 637 N N . SER A 1 85 ? -14.555 2.512 27.122 1.00 90.06 85 SER A N 1
ATOM 638 C CA . SER A 1 85 ? -15.335 3.649 27.626 1.00 90.06 85 SER A CA 1
ATOM 639 C C . SER A 1 85 ? -16.030 4.450 26.514 1.00 90.06 85 SER A C 1
ATOM 641 O O . SER A 1 85 ? -16.112 5.676 26.598 1.00 90.06 85 SER A O 1
ATOM 643 N N . GLY A 1 86 ? -16.525 3.772 25.471 1.00 87.56 86 GLY A N 1
ATOM 644 C CA . GLY A 1 86 ? -17.204 4.403 24.337 1.00 87.56 86 GLY A CA 1
ATOM 645 C C . GLY A 1 86 ? -16.264 4.990 23.281 1.00 87.56 86 GLY A C 1
ATOM 646 O O . GLY A 1 86 ? -16.724 5.719 22.404 1.00 87.56 86 GLY A O 1
ATOM 647 N N . ALA A 1 87 ? -14.964 4.696 23.359 1.00 93.69 87 ALA A N 1
ATOM 648 C CA . ALA A 1 87 ? -13.984 4.988 22.319 1.00 93.69 87 ALA A CA 1
ATOM 649 C C . ALA A 1 87 ? -13.487 3.686 21.676 1.00 93.69 87 ALA A C 1
ATOM 651 O O . ALA A 1 87 ? -13.325 2.672 22.358 1.00 93.69 87 ALA A O 1
ATOM 652 N N . ALA A 1 88 ? -13.188 3.720 20.379 1.00 95.81 88 ALA A N 1
ATOM 653 C CA . ALA A 1 88 ? -12.552 2.601 19.695 1.00 95.81 88 ALA A CA 1
ATOM 654 C C . ALA A 1 88 ? -11.040 2.642 19.948 1.00 95.81 88 ALA A C 1
ATOM 656 O O . ALA A 1 88 ? -10.348 3.555 19.496 1.00 95.81 88 ALA A O 1
ATOM 657 N N . LEU A 1 89 ? -10.519 1.648 20.663 1.00 97.50 89 LEU A N 1
ATOM 658 C CA . LEU A 1 89 ? -9.089 1.402 20.800 1.00 97.50 89 LEU A CA 1
ATOM 659 C C . LEU A 1 89 ? -8.650 0.398 19.736 1.00 97.50 89 LEU A C 1
ATOM 661 O O . LEU A 1 89 ? -9.026 -0.773 19.772 1.00 97.50 89 LEU A O 1
ATOM 665 N N . LEU A 1 90 ? -7.827 0.865 18.808 1.00 98.12 90 LEU A N 1
ATOM 666 C CA . LEU A 1 90 ? -7.174 0.054 17.799 1.00 98.12 90 LEU A CA 1
ATOM 667 C C . LEU A 1 90 ? -5.773 -0.297 18.286 1.00 98.12 90 LEU A C 1
ATOM 669 O O . LEU A 1 90 ? -5.041 0.575 18.760 1.00 98.12 90 LEU A O 1
ATOM 673 N N . SER A 1 91 ? -5.380 -1.555 18.119 1.00 97.81 91 SER A N 1
ATOM 674 C CA . SER A 1 91 ? -3.999 -1.984 18.338 1.00 97.81 91 SER A CA 1
ATOM 675 C C . SER A 1 91 ? -3.577 -3.020 17.311 1.00 97.81 91 SER A C 1
ATOM 677 O O . SER A 1 91 ? -4.399 -3.823 16.863 1.00 97.81 91 SER A O 1
ATOM 679 N N . TRP A 1 92 ? -2.311 -2.977 16.905 1.00 97.44 92 TRP A N 1
ATOM 680 C CA . TRP A 1 92 ? -1.809 -3.838 15.842 1.00 97.44 92 TRP A CA 1
ATOM 681 C C . TRP A 1 92 ? -0.379 -4.317 16.064 1.00 97.44 92 TRP A C 1
ATOM 683 O O . TRP A 1 92 ? 0.390 -3.763 16.849 1.00 97.44 92 TRP A O 1
ATOM 693 N N . THR A 1 93 ? -0.032 -5.375 15.339 1.00 95.94 93 THR A N 1
ATOM 694 C CA . THR A 1 93 ? 1.313 -5.959 15.256 1.00 95.94 93 THR A CA 1
ATOM 695 C C . THR A 1 93 ? 1.594 -6.373 13.811 1.00 95.94 93 THR A C 1
ATOM 697 O O . THR A 1 93 ? 0.671 -6.387 13.000 1.00 95.94 93 THR A O 1
ATOM 700 N N . GLY A 1 94 ? 2.841 -6.723 13.486 1.00 93.12 94 GLY A N 1
ATOM 701 C CA . GLY A 1 94 ? 3.225 -7.122 12.125 1.00 93.12 94 GLY A CA 1
ATOM 702 C C . GLY A 1 94 ? 3.640 -5.932 11.262 1.00 93.12 94 GLY A C 1
ATOM 703 O O . GLY A 1 94 ? 4.138 -4.956 11.807 1.00 93.12 94 GLY A O 1
ATOM 704 N N . GLY A 1 95 ? 3.481 -6.008 9.940 1.00 92.25 95 GLY A N 1
ATOM 705 C CA . GLY A 1 95 ? 3.800 -4.914 9.017 1.00 92.25 95 GLY A CA 1
ATOM 706 C C . GLY A 1 95 ? 5.258 -4.428 9.031 1.00 92.25 95 GLY A C 1
ATOM 707 O O . GLY A 1 95 ? 6.197 -5.166 9.328 1.00 92.25 95 GLY A O 1
ATOM 708 N N . SER A 1 96 ? 5.448 -3.162 8.652 1.00 90.75 96 SER A N 1
ATOM 709 C CA . SER A 1 96 ? 6.763 -2.525 8.463 1.00 90.75 96 SER A CA 1
ATOM 710 C C . SER A 1 96 ? 7.361 -1.888 9.718 1.00 90.75 96 SER A C 1
ATOM 712 O O . SER A 1 96 ? 8.511 -1.457 9.697 1.00 90.75 96 SER A O 1
ATOM 714 N N . GLY A 1 97 ? 6.586 -1.758 10.798 1.00 91.81 97 GLY A N 1
ATOM 715 C CA . GLY A 1 97 ? 6.967 -0.921 11.938 1.00 91.81 97 GLY A CA 1
ATOM 716 C C . GLY A 1 97 ? 6.761 0.583 11.716 1.00 91.81 97 GLY A C 1
ATOM 717 O O . GLY A 1 97 ? 7.091 1.357 12.610 1.00 91.81 97 GLY A O 1
ATOM 718 N N . SER A 1 98 ? 6.212 1.010 10.571 1.00 93.88 98 SER A N 1
ATOM 719 C CA . SER A 1 98 ? 5.810 2.395 10.308 1.00 93.88 98 SER A CA 1
ATOM 720 C C . SER A 1 98 ? 4.416 2.459 9.688 1.00 93.88 98 SER A C 1
ATOM 722 O O . SER A 1 98 ? 4.173 1.896 8.621 1.00 93.88 98 SER A O 1
ATOM 724 N N . TYR A 1 99 ? 3.494 3.169 10.334 1.00 95.44 99 TYR A N 1
ATOM 725 C CA . TYR A 1 99 ? 2.072 3.068 10.033 1.00 95.44 99 TYR A CA 1
ATOM 726 C C . TYR A 1 99 ? 1.393 4.411 9.846 1.00 95.44 99 T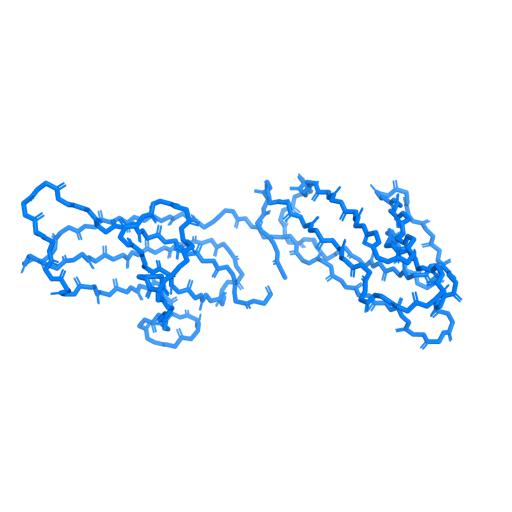YR A C 1
ATOM 728 O O . TYR A 1 99 ? 1.806 5.455 10.355 1.00 95.44 99 TYR A O 1
ATOM 736 N N . ARG A 1 100 ? 0.261 4.338 9.158 1.00 95.69 100 ARG A N 1
ATOM 737 C CA . ARG A 1 100 ? -0.754 5.378 9.112 1.00 95.69 100 ARG A CA 1
ATOM 738 C C . ARG A 1 100 ? -2.105 4.737 9.384 1.00 95.69 100 ARG A C 1
ATOM 740 O O . ARG A 1 100 ? -2.412 3.675 8.848 1.00 95.69 100 ARG A O 1
ATOM 747 N N . VAL A 1 101 ? -2.916 5.419 10.181 1.00 97.00 101 VAL A N 1
ATOM 748 C CA . VAL A 1 101 ? -4.300 5.028 10.447 1.00 97.00 101 VAL A CA 1
ATOM 749 C C . VAL A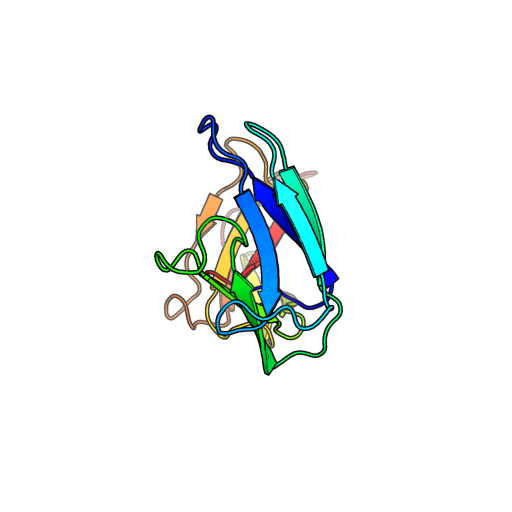 1 101 ? -5.197 5.794 9.491 1.00 97.00 101 VAL A C 1
ATOM 751 O O . VAL A 1 101 ? -5.052 7.007 9.360 1.00 97.00 101 VAL A O 1
ATOM 754 N N . ALA A 1 102 ? -6.132 5.122 8.837 1.00 96.62 102 ALA A N 1
ATOM 755 C CA . ALA A 1 102 ? -7.209 5.751 8.094 1.00 96.62 102 ALA A CA 1
ATOM 756 C C . ALA A 1 102 ? -8.552 5.412 8.745 1.00 96.62 102 ALA A C 1
ATOM 758 O O . ALA A 1 102 ? -8.797 4.263 9.108 1.00 96.62 102 ALA A O 1
ATOM 759 N N . ARG A 1 103 ? -9.423 6.415 8.870 1.00 96.50 103 ARG A N 1
ATOM 760 C CA . ARG A 1 103 ? -10.827 6.256 9.265 1.00 96.50 103 ARG A CA 1
ATOM 761 C C . ARG A 1 103 ? -11.725 6.755 8.147 1.00 96.50 103 ARG A C 1
ATOM 763 O O . ARG A 1 103 ? -11.420 7.788 7.552 1.00 96.50 103 ARG A O 1
ATOM 770 N N . SER A 1 10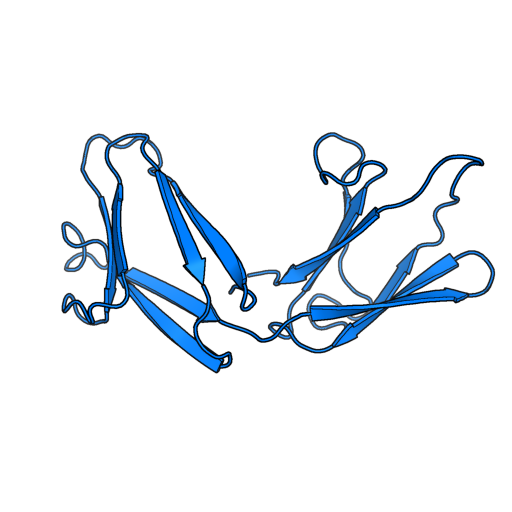4 ? -12.834 6.073 7.902 1.00 97.12 104 SER A N 1
ATOM 771 C CA . SER A 1 104 ? -13.866 6.516 6.969 1.00 97.12 104 SER A CA 1
ATOM 772 C C . SER A 1 104 ? -15.260 6.119 7.444 1.00 97.12 104 SER A C 1
ATOM 774 O O . SER A 1 104 ? -15.413 5.114 8.127 1.00 97.12 104 SER A O 1
ATOM 776 N N . ASP A 1 105 ? -16.278 6.863 7.020 1.00 95.62 105 ASP A N 1
ATOM 777 C CA . ASP A 1 105 ? -17.687 6.482 7.204 1.00 95.62 105 ASP A CA 1
ATOM 778 C C . ASP A 1 105 ? -18.167 5.501 6.112 1.00 95.62 105 ASP A C 1
ATOM 780 O O . ASP A 1 105 ? -19.312 5.050 6.120 1.00 95.62 105 ASP A O 1
ATOM 784 N N . VAL A 1 106 ? -17.309 5.187 5.130 1.00 94.31 106 VAL A N 1
ATOM 785 C CA . VAL A 1 106 ? -17.589 4.234 4.048 1.00 94.31 106 VAL A CA 1
ATOM 786 C C . VAL A 1 106 ? -16.456 3.210 3.915 1.00 94.31 106 VAL A C 1
ATOM 788 O O . VAL A 1 106 ? -15.283 3.575 4.001 1.00 94.31 106 VAL A O 1
ATOM 791 N N . PRO A 1 107 ? -16.756 1.933 3.619 1.00 94.06 107 PRO A N 1
ATOM 792 C CA . PRO A 1 107 ? -15.745 0.870 3.597 1.00 94.06 107 PRO A CA 1
ATOM 793 C C . PRO A 1 107 ? -14.706 1.027 2.478 1.00 94.06 107 PRO A C 1
ATOM 795 O O . PRO A 1 107 ? -13.662 0.387 2.512 1.00 94.06 107 PRO A O 1
ATOM 798 N N . GLY A 1 108 ? -14.984 1.861 1.472 1.00 92.94 108 GLY A N 1
ATOM 799 C CA . GLY A 1 108 ? -14.079 2.086 0.347 1.00 92.94 108 GLY A CA 1
ATOM 800 C C . GLY A 1 108 ? -12.935 3.063 0.625 1.00 92.94 108 GLY A C 1
ATOM 801 O O . GLY A 1 108 ? -12.076 3.199 -0.237 1.00 92.94 108 GLY A O 1
ATOM 802 N N . PHE A 1 109 ? -12.928 3.771 1.764 1.00 94.44 109 PHE A N 1
ATOM 803 C CA . PHE A 1 109 ? -11.934 4.815 2.076 1.00 94.44 109 PHE A CA 1
ATOM 804 C C . PHE A 1 109 ? -11.759 5.859 0.956 1.00 94.44 109 PHE A C 1
ATOM 806 O O . PHE A 1 109 ? -10.669 6.377 0.709 1.00 94.44 109 PHE A O 1
ATOM 813 N N . VAL A 1 110 ? -12.858 6.181 0.270 1.00 91.56 110 VAL A N 1
ATOM 814 C CA . VAL A 1 110 ? -12.915 7.183 -0.797 1.00 91.56 110 VAL A CA 1
ATOM 815 C C . VAL A 1 110 ? -13.759 8.376 -0.369 1.00 91.56 110 VAL A C 1
ATOM 817 O O . VAL A 1 110 ? -14.726 8.241 0.379 1.00 91.56 110 VAL A O 1
ATOM 820 N N . GLY A 1 111 ? -13.411 9.556 -0.877 1.00 90.81 111 GLY A N 1
ATOM 821 C CA . GLY A 1 111 ? -14.175 10.777 -0.638 1.00 90.81 111 GLY A CA 1
ATOM 822 C C . GLY A 1 111 ? -13.847 11.484 0.685 1.00 90.81 111 GLY A C 1
ATOM 823 O O . GLY A 1 111 ? -12.915 11.102 1.394 1.00 90.81 111 GLY A O 1
ATOM 824 N N . PRO A 1 112 ? -14.594 12.554 1.005 1.00 92.25 112 PRO A N 1
ATOM 825 C CA . PRO A 1 112 ? -14.203 13.538 2.016 1.00 92.25 112 PRO A CA 1
ATOM 826 C C . PRO A 1 112 ? -14.319 13.054 3.467 1.00 92.25 112 PRO A C 1
ATOM 828 O O . PRO A 1 112 ? -13.736 13.677 4.347 1.00 92.25 112 PRO A O 1
ATOM 831 N N . SER A 1 113 ? -15.047 11.966 3.735 1.00 92.12 113 SER A N 1
ATOM 832 C CA . SER A 1 113 ? -15.122 11.365 5.076 1.00 92.12 113 SER A CA 1
ATOM 833 C C . SER A 1 113 ? -13.869 10.564 5.442 1.00 92.12 113 SER A C 1
ATOM 835 O O . SER A 1 113 ? -13.661 10.236 6.609 1.00 92.12 113 SER A O 1
ATOM 837 N N . SER A 1 114 ? -13.011 10.258 4.464 1.00 95.31 114 SER A N 1
ATOM 838 C CA . SER A 1 114 ? -11.800 9.469 4.681 1.00 95.31 114 SER A CA 1
ATOM 839 C C . SER A 1 114 ? -10.671 10.361 5.189 1.00 95.31 114 SER A C 1
ATOM 841 O O . SER A 1 114 ? -10.199 11.251 4.485 1.00 95.31 114 SER A O 1
ATOM 843 N N . THR A 1 115 ? -10.237 10.123 6.424 1.00 95.06 115 THR A N 1
ATOM 844 C CA . THR A 1 115 ? -9.215 10.924 7.113 1.00 95.06 115 THR A CA 1
ATOM 845 C C . THR A 1 115 ? -8.052 10.042 7.549 1.00 95.06 115 THR A C 1
ATOM 847 O O . THR A 1 115 ? -8.253 8.882 7.902 1.00 95.06 115 THR A O 1
ATOM 850 N N . SER A 1 116 ? -6.834 10.586 7.542 1.00 95.31 116 SER A N 1
ATOM 851 C CA . SER A 1 116 ? -5.635 9.898 8.028 1.00 95.31 116 SER A CA 1
ATOM 852 C C . SER A 1 116 ? -5.115 10.487 9.335 1.00 95.31 116 SER A C 1
ATOM 854 O O . SER A 1 116 ? -5.116 11.702 9.519 1.00 95.31 116 SER A O 1
ATOM 856 N N . PHE A 1 117 ? -4.604 9.619 10.202 1.00 96.44 117 PHE A N 1
ATOM 857 C CA . PHE A 1 117 ? -4.051 9.948 11.509 1.00 96.44 117 PHE A CA 1
ATOM 858 C C . PHE A 1 117 ? -2.696 9.263 11.702 1.00 96.44 117 PHE A C 1
ATOM 860 O O . PHE A 1 117 ? -2.414 8.214 11.112 1.00 96.44 117 PHE A O 1
ATOM 867 N N . ALA A 1 118 ? -1.862 9.861 12.550 1.00 95.94 118 ALA A N 1
ATOM 868 C CA . ALA A 1 118 ? -0.669 9.203 13.064 1.00 95.94 118 ALA A CA 1
ATOM 869 C C . ALA A 1 118 ? -1.048 8.267 14.229 1.00 95.94 118 ALA A C 1
ATOM 871 O O . ALA A 1 118 ? -1.955 8.603 14.998 1.00 95.94 118 ALA A O 1
ATOM 872 N N . PRO A 1 119 ? -0.354 7.130 14.397 1.00 97.44 119 PRO A N 1
ATOM 873 C CA . PRO A 1 119 ? -0.492 6.309 15.594 1.00 97.44 119 PRO A CA 1
ATOM 874 C C . PRO A 1 119 ? -0.098 7.057 16.878 1.00 97.44 119 PRO A C 1
ATOM 876 O O . PRO A 1 119 ? 0.658 8.035 16.865 1.00 97.44 119 PRO A O 1
ATOM 879 N N . ALA A 1 120 ? -0.561 6.550 18.019 1.00 96.19 120 ALA A N 1
ATOM 880 C CA . ALA A 1 120 ? -0.078 6.976 19.324 1.00 96.19 120 ALA A CA 1
ATOM 881 C C . ALA A 1 120 ? 1.410 6.613 19.470 1.00 96.19 120 ALA A C 1
ATOM 883 O O . ALA A 1 120 ? 1.782 5.447 19.374 1.00 96.19 120 ALA A O 1
ATOM 884 N N . GLY A 1 121 ? 2.262 7.616 19.705 1.00 93.25 121 GLY A N 1
ATOM 885 C CA . GLY A 1 121 ? 3.722 7.451 19.697 1.00 93.25 121 GLY A CA 1
ATOM 886 C C . GLY A 1 121 ? 4.391 7.759 18.350 1.00 93.25 121 GLY A C 1
ATOM 887 O O . GLY A 1 121 ? 5.588 7.527 18.209 1.00 93.25 121 GLY A O 1
ATOM 888 N N . GLY A 1 122 ? 3.653 8.316 17.383 1.00 94.88 122 GLY A N 1
ATOM 889 C CA . GLY A 1 122 ? 4.173 8.668 16.060 1.00 94.88 122 GLY A CA 1
ATOM 890 C C . GLY A 1 122 ? 4.107 7.497 15.085 1.00 94.88 122 GLY A C 1
ATOM 891 O O . GLY A 1 122 ? 3.404 6.523 15.325 1.00 94.88 122 GLY A O 1
ATOM 892 N N . ASP A 1 123 ? 4.835 7.582 13.973 1.00 94.19 123 ASP A N 1
ATOM 893 C CA . ASP A 1 123 ? 4.718 6.609 12.877 1.00 94.19 123 ASP A CA 1
ATOM 894 C C . ASP A 1 123 ? 5.035 5.165 13.298 1.00 94.19 123 ASP A C 1
ATOM 896 O O . ASP A 1 123 ? 4.493 4.236 12.715 1.00 94.19 123 ASP A O 1
ATOM 900 N N . SER A 1 124 ? 5.877 4.964 14.312 1.00 94.88 124 SER A N 1
ATOM 901 C CA . SER A 1 124 ? 6.216 3.637 14.845 1.00 94.88 124 SER A CA 1
ATOM 902 C C . SER A 1 124 ? 5.284 3.146 15.952 1.00 94.88 124 SER A C 1
ATOM 904 O O . SER A 1 124 ? 5.513 2.085 16.531 1.00 94.88 124 SER A O 1
ATOM 906 N N . GLY A 1 125 ? 4.266 3.932 16.303 1.00 96.56 125 GLY A N 1
ATOM 907 C CA . GLY A 1 125 ? 3.260 3.542 17.278 1.00 96.56 125 GLY A CA 1
ATOM 908 C C . GLY A 1 125 ? 2.410 2.374 16.784 1.00 96.56 125 GLY A C 1
ATOM 909 O O . GLY A 1 125 ? 2.175 2.223 15.588 1.00 96.56 125 GLY A O 1
ATOM 910 N N . SER A 1 126 ? 1.926 1.558 17.717 1.00 97.00 126 SER A N 1
ATOM 911 C CA . SER A 1 126 ? 1.140 0.346 17.441 1.00 97.00 126 SER A CA 1
ATOM 912 C C . SER A 1 126 ? -0.300 0.422 17.957 1.00 97.00 126 SER A C 1
ATOM 914 O O . SER A 1 126 ? -0.964 -0.600 18.142 1.00 97.00 126 SER A O 1
ATOM 916 N N . SER A 1 127 ? -0.780 1.633 18.248 1.00 97.81 127 SER A N 1
ATOM 917 C CA . SER A 1 127 ? -2.142 1.853 18.731 1.00 97.81 127 SER A CA 1
ATOM 918 C C . SER A 1 127 ? -2.710 3.197 18.294 1.00 97.81 127 SER A C 1
ATOM 920 O O . SER A 1 127 ? -1.975 4.124 17.945 1.00 97.81 127 SER A O 1
ATOM 922 N N . PHE A 1 128 ? -4.034 3.300 18.312 1.00 98.19 128 PHE A N 1
ATOM 923 C CA . PHE A 1 128 ? -4.778 4.526 18.053 1.00 98.19 128 PHE A CA 1
ATOM 924 C C . PHE A 1 128 ? -6.107 4.483 18.801 1.00 98.19 128 PHE A C 1
ATOM 926 O O . PHE A 1 128 ? -6.781 3.458 18.793 1.00 98.19 128 PHE A O 1
ATOM 933 N N . THR A 1 129 ? -6.490 5.594 19.425 1.00 97.62 129 THR A N 1
ATOM 934 C CA . THR A 1 129 ? -7.782 5.715 20.108 1.00 97.62 129 THR A CA 1
ATOM 935 C C . THR A 1 129 ? -8.643 6.725 19.371 1.00 97.62 129 THR A C 1
ATOM 937 O O . THR A 1 129 ? -8.247 7.882 19.227 1.00 97.62 129 THR A O 1
ATOM 940 N N . ASP A 1 130 ? -9.831 6.301 18.952 1.00 96.81 130 ASP A N 1
ATOM 941 C CA . ASP A 1 130 ? -10.834 7.159 18.335 1.00 96.81 130 ASP A CA 1
ATOM 942 C C . ASP A 1 130 ? -12.012 7.382 19.281 1.00 96.81 130 ASP A C 1
ATOM 944 O O . ASP A 1 130 ? -12.744 6.453 19.619 1.00 96.81 130 ASP A O 1
ATOM 948 N N . SER A 1 131 ? -12.200 8.628 19.705 1.00 95.75 131 SER A N 1
ATOM 949 C CA . SER A 1 131 ? -13.335 9.053 20.527 1.00 95.75 131 SER A CA 1
ATOM 950 C C . SER A 1 131 ? -14.460 9.689 19.708 1.00 95.75 131 SER A C 1
ATOM 952 O O . SER A 1 131 ? -15.414 10.217 20.285 1.00 95.75 131 SER A O 1
ATOM 954 N N . ALA A 1 132 ? -14.363 9.685 18.373 1.00 94.19 132 ALA A N 1
ATOM 955 C CA . ALA A 1 132 ? -15.428 10.203 17.532 1.00 94.19 132 ALA A CA 1
ATOM 956 C C . ALA A 1 132 ? -16.696 9.345 17.690 1.00 94.19 132 ALA A C 1
ATOM 958 O O . ALA A 1 132 ? -16.639 8.125 17.524 1.00 94.19 132 ALA A O 1
ATOM 959 N N . PRO A 1 133 ? -17.855 9.960 17.976 1.00 91.31 133 PRO A N 1
ATOM 960 C CA . PRO A 1 133 ? -19.089 9.215 18.158 1.00 91.31 133 PRO A CA 1
ATOM 961 C C . PRO A 1 133 ? -19.521 8.541 16.853 1.00 91.31 133 PRO A C 1
ATOM 963 O O . PRO A 1 133 ? -19.340 9.086 15.761 1.00 91.31 133 PRO A O 1
ATOM 966 N N . VAL A 1 134 ? -20.154 7.376 16.984 1.00 91.31 134 VAL A N 1
ATOM 967 C CA . VAL A 1 134 ? -20.821 6.671 15.885 1.00 91.31 134 VAL A CA 1
ATOM 968 C C . VAL A 1 134 ? -22.328 6.833 16.063 1.00 91.31 134 VAL A C 1
ATOM 970 O O . VAL A 1 134 ? -22.891 6.440 17.084 1.00 91.31 134 VAL A O 1
ATOM 973 N N . GLY A 1 135 ? -22.990 7.449 15.082 1.00 90.12 135 GLY A N 1
ATOM 974 C CA . GLY A 1 135 ? -24.445 7.604 15.093 1.00 90.12 135 GLY A CA 1
ATOM 975 C C . GLY A 1 135 ? -25.173 6.260 14.976 1.00 90.12 135 GLY A C 1
ATOM 976 O O . GLY A 1 135 ? -24.652 5.306 14.400 1.00 90.12 135 GLY A O 1
ATOM 977 N N . ALA A 1 136 ? -26.406 6.181 15.482 1.00 93.06 136 ALA A N 1
ATOM 978 C CA . ALA A 1 136 ? -27.223 4.975 15.349 1.00 93.06 136 ALA A CA 1
ATOM 979 C C . ALA A 1 136 ? -27.412 4.597 13.868 1.00 93.06 136 ALA A C 1
ATOM 981 O O . ALA A 1 136 ? -27.831 5.427 13.065 1.00 93.06 136 ALA A O 1
ATOM 982 N N . GLY A 1 137 ? -27.104 3.347 13.512 1.00 94.44 137 GLY A N 1
ATOM 983 C CA . GLY A 1 137 ? -27.166 2.862 12.127 1.00 94.44 137 GLY A CA 1
ATOM 984 C C . GLY A 1 137 ? -25.960 3.232 11.254 1.00 94.44 137 GLY A C 1
ATOM 985 O O . GLY A 1 137 ? -25.950 2.888 10.075 1.00 94.44 137 GLY A O 1
ATOM 986 N N . HIS A 1 138 ? -24.947 3.893 11.816 1.00 93.88 138 HIS A N 1
ATOM 987 C CA . HIS A 1 138 ? -23.683 4.199 11.149 1.00 93.88 138 HIS A CA 1
ATOM 988 C C . HIS A 1 138 ? -22.543 3.345 11.718 1.00 93.88 138 HIS A C 1
ATOM 990 O O . HIS A 1 138 ? -22.691 2.695 12.753 1.00 93.88 138 HIS A O 1
ATOM 996 N N . ALA A 1 139 ? -21.403 3.346 11.031 1.00 94.06 139 ALA A N 1
ATOM 997 C CA . ALA A 1 139 ? -20.180 2.698 11.480 1.00 94.06 139 ALA A CA 1
ATOM 998 C C . ALA A 1 139 ? -18.965 3.493 11.001 1.00 94.06 139 ALA A C 1
ATOM 1000 O O . ALA A 1 139 ? -18.980 4.036 9.896 1.00 94.06 139 ALA A O 1
ATOM 1001 N N . HIS A 1 140 ? -17.913 3.496 11.816 1.00 95.38 140 HIS A N 1
ATOM 1002 C CA . HIS A 1 140 ? -16.577 3.874 11.367 1.00 95.38 140 HIS A CA 1
ATOM 1003 C C . HIS A 1 140 ? -15.866 2.646 10.815 1.00 95.38 140 HIS A C 1
ATOM 1005 O O . HIS A 1 140 ? -15.883 1.571 11.416 1.00 95.38 140 HIS A O 1
ATOM 1011 N N . PHE A 1 141 ? -15.216 2.822 9.675 1.00 96.31 141 PHE A N 1
ATOM 1012 C CA . PHE A 1 141 ? -14.317 1.857 9.067 1.00 96.31 141 PHE A CA 1
ATOM 1013 C C . PHE A 1 141 ? -12.888 2.304 9.321 1.00 96.31 141 PHE A C 1
ATOM 1015 O O . PHE A 1 141 ? -12.559 3.480 9.159 1.00 96.31 141 PHE A O 1
ATOM 1022 N N . TYR A 1 142 ? -12.038 1.353 9.687 1.00 96.56 142 TYR A N 1
ATOM 1023 C CA . TYR A 1 142 ? -10.642 1.609 9.995 1.00 96.56 142 TYR A CA 1
ATOM 1024 C C . TYR A 1 142 ? -9.738 0.773 9.104 1.00 96.56 142 TYR A C 1
ATOM 1026 O O . TYR A 1 142 ? -10.017 -0.396 8.848 1.00 96.56 142 TYR A O 1
ATOM 1034 N N . LEU A 1 143 ? -8.654 1.387 8.648 1.00 95.12 143 LEU A N 1
ATOM 1035 C CA . LEU A 1 143 ? -7.603 0.726 7.895 1.00 95.12 143 LEU A CA 1
ATOM 1036 C C . LEU A 1 143 ? -6.259 1.157 8.474 1.00 95.12 143 LEU A C 1
ATOM 1038 O O . LEU A 1 143 ? -5.985 2.351 8.602 1.00 95.12 143 LEU A O 1
ATOM 1042 N N . ILE A 1 144 ? -5.427 0.183 8.823 1.00 95.56 144 ILE A N 1
ATOM 1043 C CA . ILE A 1 144 ? -4.032 0.414 9.191 1.00 95.56 144 ILE A CA 1
ATOM 1044 C C . ILE A 1 144 ? -3.198 0.006 7.990 1.00 95.56 144 ILE A C 1
ATOM 1046 O O . ILE A 1 144 ? -3.386 -1.087 7.471 1.00 95.56 144 ILE A O 1
ATOM 1050 N N . VAL A 1 145 ? -2.317 0.892 7.536 1.00 92.88 145 VAL A N 1
ATOM 1051 C CA . VAL A 1 145 ? -1.437 0.625 6.394 1.00 92.88 145 VAL A CA 1
ATOM 1052 C C . VAL A 1 145 ? -0.001 0.961 6.735 1.00 92.88 145 VAL A C 1
ATOM 1054 O O . VAL A 1 145 ? 0.261 1.873 7.528 1.00 92.88 145 VAL A O 1
ATOM 1057 N N . ASN A 1 146 ? 0.928 0.289 6.062 1.00 92.12 146 ASN A N 1
ATOM 1058 C CA . ASN A 1 146 ? 2.321 0.717 6.018 1.00 92.12 146 ASN A CA 1
ATOM 1059 C C . ASN A 1 146 ? 2.425 2.142 5.441 1.00 92.12 146 ASN A C 1
ATOM 1061 O O . ASN A 1 146 ? 1.724 2.502 4.491 1.00 92.12 146 ASN A O 1
ATOM 1065 N N . LYS A 1 147 ? 3.263 2.990 6.050 1.00 86.94 147 LYS A N 1
ATOM 1066 C CA . LYS A 1 147 ? 3.383 4.406 5.658 1.00 86.94 147 LYS A CA 1
ATOM 1067 C C . LYS A 1 147 ? 4.225 4.620 4.392 1.00 86.94 147 LYS A C 1
ATOM 1069 O O . LYS A 1 147 ? 3.990 5.604 3.686 1.00 86.94 147 LYS A O 1
ATOM 1074 N N . PHE A 1 148 ? 5.177 3.731 4.119 1.00 78.00 148 PHE A N 1
ATOM 1075 C CA . PHE A 1 148 ? 6.163 3.838 3.038 1.00 78.00 148 PHE A CA 1
ATOM 1076 C C . PHE A 1 148 ? 6.175 2.583 2.180 1.00 78.00 148 PHE A C 1
ATOM 1078 O O . PHE A 1 148 ? 5.791 1.519 2.698 1.00 78.00 148 PHE A O 1
#

pLDDT: mean 94.11, std 3.66, range [75.62, 98.44]

Sequence (148 aa):
VVEQGDWVLWKHAGTTRLHTTTSGVNCSADGLWRGELQPGGQFGRLFVEPPGRALPYFSEPDCLIGMTGEVDVTGDILLTVADVSGAALLSWTGGSGSYRVARSDVPGFVGPSSTSFAPAGGDSGSSFTDSAPVGAGHAHFYLIVNKF

Nearest PDB structures (foldseek):
  4hcf-assembly2_B  TM=8.126E-01  e=6.845E-02  Bacillus anthracis str. Ames
  6df3-assembly1_H  TM=3.371E-01  e=8.911E-01  Homo sapiens

Mean predicted aligned error: 4.58 Å

Radius of gyration: 18.82 Å; Cα contacts (8 Å, |Δi|>4): 339; chains: 1; bounding box: 49×28×52 Å

Solvent-accessible surface area (backbone atoms only — not comparable to full-atom values): 8329 Å² total; per-residue (Å²): 78,43,41,50,69,36,73,49,72,52,68,38,93,57,54,90,63,69,45,36,52,28,24,27,56,95,85,41,75,71,76,84,47,75,36,69,23,46,60,62,30,62,36,76,48,72,39,75,61,68,53,83,38,76,44,41,24,26,14,79,86,38,31,95,79,63,43,59,51,70,42,37,28,19,42,58,67,53,75,45,80,44,82,55,95,83,18,46,37,35,38,49,49,61,42,76,60,36,36,34,37,36,41,13,71,46,91,79,62,66,67,91,64,39,45,79,45,70,24,54,84,38,45,64,26,51,33,42,76,43,70,72,82,67,56,92,97,57,57,80,33,78,47,80,40,63,65,80